Protein AF-A0AAE0JLK9-F1 (afdb_monomer_lite)

Structure (mmCIF, N/CA/C/O backbone):
data_AF-A0AAE0JLK9-F1
#
_entry.id   AF-A0AAE0JLK9-F1
#
loop_
_atom_site.group_PDB
_atom_site.id
_atom_site.type_symbol
_atom_site.label_atom_id
_atom_site.label_alt_id
_atom_site.label_comp_id
_atom_site.label_asym_id
_atom_site.label_entity_id
_atom_site.label_seq_id
_atom_site.pdbx_PDB_ins_code
_atom_site.Cartn_x
_atom_site.Cartn_y
_atom_site.Cartn_z
_atom_site.occupancy
_atom_site.B_iso_or_equiv
_atom_site.auth_seq_id
_atom_site.auth_comp_id
_atom_site.auth_asym_id
_atom_site.auth_atom_id
_atom_site.pdbx_PDB_model_num
ATOM 1 N N . MET A 1 1 ? -18.242 10.687 0.940 1.00 73.94 1 MET A N 1
ATOM 2 C CA . MET A 1 1 ? -18.166 10.367 2.383 1.00 73.94 1 MET A CA 1
ATOM 3 C C . MET A 1 1 ? -16.990 9.429 2.586 1.00 73.94 1 MET A C 1
ATOM 5 O O . MET A 1 1 ? -16.889 8.469 1.834 1.00 73.94 1 MET A O 1
ATOM 9 N N . VAL A 1 2 ? -16.085 9.718 3.522 1.00 86.19 2 VAL A N 1
ATOM 10 C CA . VAL A 1 2 ? -14.986 8.795 3.856 1.00 86.19 2 VAL A CA 1
ATOM 11 C C . VAL A 1 2 ? -15.561 7.643 4.681 1.00 86.19 2 VAL A C 1
ATOM 13 O O . VAL A 1 2 ? -16.310 7.888 5.624 1.00 86.19 2 VAL A O 1
ATOM 16 N N . ILE A 1 3 ? -15.240 6.398 4.325 1.00 96.50 3 ILE A N 1
ATOM 17 C CA . ILE A 1 3 ? -15.659 5.223 5.099 1.00 96.50 3 ILE A CA 1
ATOM 18 C C . ILE A 1 3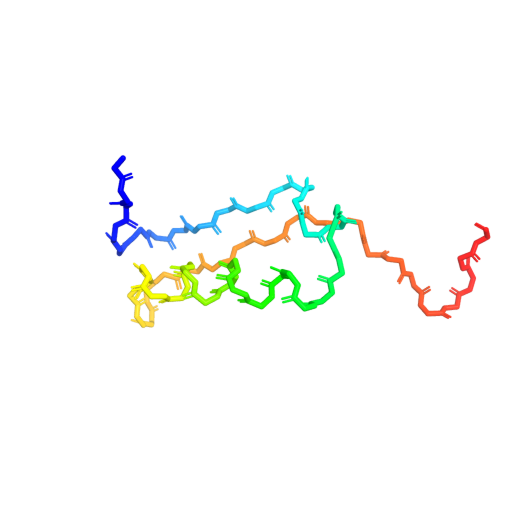 ? -14.573 4.898 6.121 1.00 96.50 3 ILE A C 1
ATOM 20 O O . ILE A 1 3 ? -13.448 4.581 5.741 1.00 96.50 3 ILE A O 1
ATOM 24 N N . ILE A 1 4 ? -14.917 4.954 7.407 1.00 97.62 4 ILE A N 1
ATOM 25 C CA . ILE A 1 4 ? -14.010 4.663 8.523 1.00 97.62 4 ILE A CA 1
ATOM 26 C C . ILE A 1 4 ? -14.276 3.253 9.057 1.00 97.62 4 ILE A C 1
ATOM 28 O O . ILE A 1 4 ? -15.424 2.864 9.262 1.00 97.62 4 ILE A O 1
ATOM 32 N N . GLY A 1 5 ? -13.214 2.486 9.303 1.00 98.00 5 GLY A N 1
ATOM 33 C CA . GLY A 1 5 ? -13.281 1.173 9.940 1.00 98.00 5 GLY A CA 1
ATOM 34 C C . GLY A 1 5 ? -13.850 0.060 9.060 1.00 98.00 5 GLY A C 1
ATOM 35 O O . GLY A 1 5 ? -14.311 -0.951 9.595 1.00 98.00 5 GLY A O 1
ATOM 36 N N . ALA A 1 6 ? -13.819 0.203 7.731 1.00 98.31 6 ALA A N 1
ATOM 37 C CA . ALA A 1 6 ? -14.243 -0.867 6.830 1.00 98.31 6 ALA A CA 1
ATOM 38 C C . ALA A 1 6 ? -13.395 -2.131 7.045 1.00 98.31 6 ALA A C 1
ATOM 40 O O . ALA A 1 6 ? -12.209 -2.057 7.379 1.00 98.31 6 ALA A O 1
ATOM 41 N N . ARG A 1 7 ? -13.986 -3.313 6.824 1.00 98.25 7 ARG A N 1
ATOM 42 C CA . ARG A 1 7 ? -13.246 -4.586 6.904 1.00 98.25 7 ARG A CA 1
ATOM 43 C C . ARG A 1 7 ? -12.137 -4.654 5.854 1.00 98.25 7 ARG A C 1
ATOM 45 O O . ARG A 1 7 ? -11.051 -5.146 6.148 1.00 98.25 7 ARG A O 1
ATOM 52 N N . ALA A 1 8 ? -12.411 -4.154 4.654 1.00 98.19 8 ALA A N 1
ATOM 53 C CA . ALA A 1 8 ? -11.471 -4.134 3.548 1.00 98.19 8 ALA A CA 1
ATOM 54 C C . ALA A 1 8 ? -11.520 -2.789 2.814 1.00 98.19 8 ALA A C 1
ATOM 56 O O . ALA A 1 8 ? -12.601 -2.258 2.565 1.00 98.19 8 ALA A O 1
ATOM 57 N N . TYR A 1 9 ? -10.342 -2.289 2.451 1.00 98.31 9 TYR A N 1
ATOM 58 C CA . TYR A 1 9 ? -10.133 -1.214 1.487 1.00 98.31 9 TYR A CA 1
ATOM 59 C C . TYR A 1 9 ? -9.449 -1.849 0.278 1.00 98.31 9 TYR A C 1
ATOM 61 O O . TYR A 1 9 ? -8.370 -2.417 0.426 1.00 98.31 9 TYR A O 1
ATOM 69 N N . TYR A 1 10 ? -10.099 -1.830 -0.883 1.00 97.94 10 TYR A N 1
ATOM 70 C CA . TYR A 1 10 ? -9.622 -2.520 -2.082 1.00 97.94 10 TYR A CA 1
ATOM 71 C C . TYR A 1 10 ? -9.196 -1.513 -3.147 1.00 97.94 10 TYR A C 1
ATOM 73 O O . TYR A 1 10 ? -9.950 -0.593 -3.457 1.00 97.94 10 TYR A O 1
ATOM 81 N N . MET A 1 11 ? -7.998 -1.703 -3.695 1.00 98.00 11 MET A N 1
ATOM 82 C CA . MET A 1 11 ? -7.472 -0.964 -4.839 1.00 98.00 11 MET A CA 1
ATOM 83 C C . MET A 1 11 ? -7.170 -1.952 -5.956 1.00 98.00 11 MET A C 1
ATOM 85 O O . MET A 1 11 ? -6.471 -2.942 -5.735 1.00 98.00 11 MET A O 1
ATOM 89 N N . HIS A 1 12 ? -7.691 -1.678 -7.144 1.00 97.75 12 HIS A N 1
ATOM 90 C CA . HIS A 1 12 ? -7.430 -2.469 -8.334 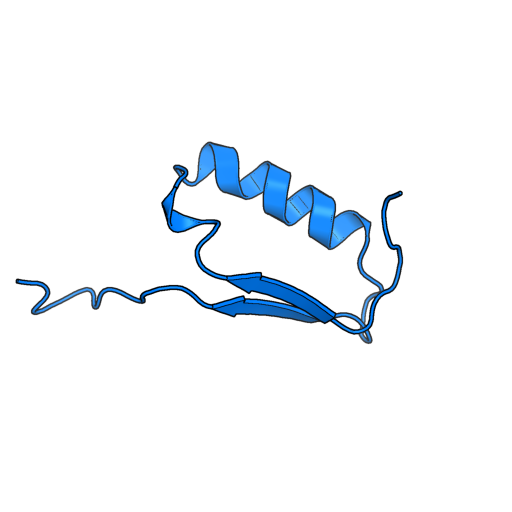1.00 97.75 12 HIS A CA 1
ATOM 91 C C . HIS A 1 12 ? -6.934 -1.546 -9.431 1.00 97.75 12 HIS A C 1
ATOM 93 O O . HIS A 1 12 ? -7.695 -0.673 -9.845 1.00 97.75 12 HIS A O 1
ATOM 99 N N . SER A 1 13 ? -5.689 -1.748 -9.869 1.00 96.81 13 SER A N 1
ATOM 100 C CA . SER A 1 13 ? -5.093 -0.950 -10.941 1.00 96.81 13 SER A CA 1
ATOM 101 C C . SER A 1 13 ? -5.137 0.554 -10.638 1.00 96.81 13 SER A C 1
ATOM 103 O O . SER A 1 13 ? -5.736 1.325 -11.376 1.00 96.81 13 SER A O 1
ATOM 105 N N . VAL A 1 14 ? -4.572 0.947 -9.492 1.00 96.69 14 VAL A N 1
ATOM 106 C CA . VAL A 1 14 ? -4.567 2.332 -8.991 1.00 96.69 14 VAL A CA 1
ATOM 107 C C . VAL A 1 14 ? -3.150 2.847 -8.772 1.00 96.69 14 VAL A C 1
ATOM 109 O O . VAL A 1 14 ? -2.840 3.972 -9.150 1.00 96.69 14 VAL A O 1
ATOM 112 N N . LEU A 1 15 ? -2.287 2.076 -8.106 1.00 96.94 15 LEU A N 1
ATOM 113 C CA . LEU A 1 15 ? -0.989 2.590 -7.656 1.00 96.94 15 LEU A CA 1
ATOM 114 C C . LEU A 1 15 ? 0.019 2.702 -8.804 1.00 96.94 15 LEU A C 1
ATOM 116 O O . LEU A 1 15 ? 0.916 3.532 -8.726 1.00 96.94 15 LEU A O 1
ATOM 120 N N . HIS A 1 16 ? -0.142 1.921 -9.876 1.00 95.19 16 HIS A N 1
ATOM 121 C CA . HIS A 1 16 ? 0.766 1.956 -11.028 1.00 95.19 16 HIS A CA 1
ATOM 122 C C . HIS A 1 16 ? 0.673 3.235 -11.872 1.00 95.19 16 HIS A C 1
ATOM 124 O O . HIS A 1 16 ? 1.576 3.505 -12.659 1.00 95.19 16 HIS A O 1
ATOM 130 N N . ASP A 1 17 ? -0.392 4.025 -11.714 1.00 96.12 17 ASP A N 1
ATOM 131 C CA . ASP A 1 17 ? -0.553 5.306 -12.414 1.00 96.12 17 ASP A CA 1
ATOM 132 C C . ASP A 1 17 ? 0.394 6.385 -11.870 1.00 96.12 17 ASP A C 1
ATOM 134 O O . ASP A 1 17 ? 0.579 7.439 -12.487 1.00 96.12 17 ASP A O 1
ATOM 138 N N . TRP A 1 18 ? 0.985 6.144 -10.696 1.00 96.56 18 TRP A N 1
ATOM 139 C CA . TRP A 1 18 ? 1.668 7.163 -9.919 1.00 96.56 18 TRP A CA 1
ATOM 140 C C . TRP A 1 18 ? 3.069 6.723 -9.476 1.00 96.56 18 TRP A C 1
ATOM 142 O O . TRP A 1 18 ? 3.288 5.559 -9.145 1.00 96.56 18 TRP A O 1
ATOM 152 N N . PRO A 1 19 ? 4.029 7.660 -9.380 1.00 96.62 19 PRO A N 1
ATOM 153 C CA . PRO A 1 19 ? 5.288 7.407 -8.688 1.00 96.62 19 PRO A CA 1
ATOM 154 C C . PRO A 1 19 ? 5.082 7.243 -7.174 1.00 96.62 19 PRO A C 1
ATOM 156 O O . PRO A 1 19 ? 4.138 7.787 -6.594 1.00 96.62 19 PRO A O 1
ATOM 159 N N . ASP A 1 20 ? 6.046 6.610 -6.502 1.00 96.44 20 ASP A N 1
ATOM 160 C CA . ASP A 1 20 ? 6.028 6.349 -5.052 1.00 96.44 20 ASP A CA 1
ATOM 161 C C . ASP A 1 20 ? 5.659 7.571 -4.202 1.00 96.44 20 ASP A C 1
ATOM 163 O O . ASP A 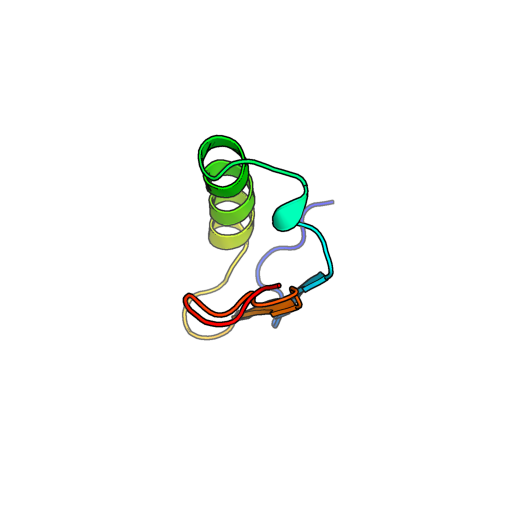1 20 ? 4.886 7.472 -3.247 1.00 96.44 20 ASP A O 1
ATOM 167 N N . LYS A 1 21 ? 6.173 8.754 -4.565 1.00 97.88 21 LYS A N 1
ATOM 168 C CA . LYS A 1 21 ? 5.927 10.006 -3.834 1.00 97.88 21 LYS A CA 1
ATOM 169 C C . LYS A 1 21 ? 4.436 10.350 -3.753 1.00 97.88 21 LYS A C 1
ATOM 171 O O . LYS A 1 21 ? 3.999 10.937 -2.767 1.00 97.88 21 LYS A O 1
ATOM 176 N N . GLN A 1 22 ? 3.668 10.007 -4.780 1.00 97.62 22 GLN A N 1
ATOM 177 C CA . GLN A 1 22 ? 2.227 10.216 -4.855 1.00 97.62 22 GLN A CA 1
ATOM 178 C C . GLN A 1 22 ? 1.453 9.036 -4.246 1.00 97.62 22 GLN A C 1
ATOM 180 O O . GLN A 1 22 ? 0.384 9.245 -3.676 1.00 97.62 22 GLN A O 1
ATOM 185 N N . CYS A 1 23 ? 2.006 7.822 -4.281 1.00 98.00 23 CYS A N 1
ATOM 186 C CA . CYS A 1 23 ? 1.419 6.651 -3.623 1.00 98.00 23 CYS A CA 1
ATOM 187 C C . CYS A 1 23 ? 1.403 6.775 -2.092 1.00 98.00 23 CYS A C 1
ATOM 189 O O . CYS A 1 23 ? 0.430 6.370 -1.456 1.00 98.00 23 CYS A O 1
ATOM 191 N N . ILE A 1 24 ? 2.436 7.374 -1.488 1.00 98.06 24 ILE A N 1
ATOM 192 C CA . ILE A 1 24 ? 2.527 7.568 -0.030 1.00 98.06 24 ILE A CA 1
ATOM 193 C C . ILE A 1 24 ? 1.273 8.250 0.554 1.00 98.06 24 ILE A C 1
ATOM 195 O O . ILE A 1 24 ? 0.618 7.626 1.390 1.00 98.06 24 ILE A O 1
ATOM 199 N N . PRO A 1 25 ? 0.862 9.460 0.122 1.00 98.12 25 PRO A N 1
ATOM 200 C CA . PRO A 1 25 ? -0.313 10.120 0.692 1.00 98.12 25 PRO A CA 1
ATOM 201 C C . PRO A 1 25 ? -1.625 9.362 0.428 1.00 98.12 25 PRO A C 1
ATOM 203 O O . PRO A 1 25 ? -2.544 9.418 1.245 1.00 98.12 25 PRO A O 1
ATOM 206 N N . ILE A 1 26 ? -1.733 8.610 -0.676 1.00 97.19 26 ILE A N 1
ATOM 207 C CA . ILE A 1 26 ? -2.891 7.737 -0.940 1.00 97.19 26 ILE A CA 1
ATOM 208 C C . ILE A 1 26 ? -2.983 6.652 0.141 1.00 97.19 26 ILE A C 1
ATOM 210 O O . ILE A 1 26 ? -4.037 6.459 0.756 1.00 97.19 26 ILE A O 1
ATOM 214 N N . LEU A 1 27 ? -1.869 5.972 0.409 1.00 98.06 27 LEU A N 1
ATOM 215 C CA . LEU A 1 27 ? -1.791 4.910 1.408 1.00 98.06 27 LEU A CA 1
ATOM 216 C C . LEU A 1 27 ? -1.951 5.447 2.839 1.00 98.06 27 LEU A C 1
ATOM 218 O O . LEU A 1 27 ? -2.597 4.794 3.661 1.00 98.06 27 LEU A O 1
ATOM 222 N N . GLU A 1 28 ? -1.436 6.643 3.141 1.00 98.31 28 GLU A N 1
ATOM 223 C CA . GLU A 1 28 ? -1.630 7.314 4.434 1.00 98.31 28 GLU A CA 1
ATOM 224 C C . GLU A 1 28 ? -3.104 7.630 4.705 1.00 98.31 28 GLU A C 1
ATOM 226 O O . GLU A 1 28 ? -3.596 7.363 5.804 1.00 98.31 28 GLU A O 1
ATOM 231 N N . ASN A 1 29 ? -3.835 8.116 3.699 1.00 97.56 29 ASN A N 1
ATOM 232 C CA . ASN A 1 29 ? -5.268 8.379 3.820 1.00 97.56 29 ASN A CA 1
ATOM 233 C C . ASN A 1 29 ? -6.068 7.097 4.090 1.00 97.56 29 ASN A C 1
ATOM 235 O O . ASN A 1 29 ? -6.964 7.090 4.937 1.00 97.56 29 ASN A O 1
ATOM 239 N N . VAL A 1 30 ? -5.728 5.990 3.420 1.00 97.81 30 VAL A N 1
ATOM 240 C CA . VAL A 1 30 ? -6.362 4.694 3.700 1.00 97.81 30 VAL A CA 1
ATOM 241 C C . VAL A 1 30 ? -6.017 4.213 5.102 1.00 97.81 30 VAL A C 1
ATOM 243 O O . VAL A 1 30 ? -6.918 3.845 5.853 1.00 97.81 30 VAL A O 1
ATOM 246 N N . LYS A 1 31 ? -4.746 4.289 5.505 1.00 97.94 31 LYS A N 1
ATOM 247 C CA . LYS A 1 31 ? -4.303 3.938 6.860 1.00 97.94 31 LYS A CA 1
ATOM 248 C C . LYS A 1 31 ? -5.056 4.731 7.931 1.00 97.94 31 LYS A C 1
ATOM 250 O O . LYS A 1 31 ? -5.460 4.140 8.928 1.00 97.94 31 LYS A O 1
ATOM 255 N N . ALA A 1 32 ? -5.281 6.030 7.725 1.00 98.19 32 ALA A N 1
ATOM 256 C CA . ALA A 1 32 ? -6.030 6.880 8.651 1.00 98.19 32 ALA A CA 1
ATOM 257 C C . ALA A 1 32 ? -7.501 6.453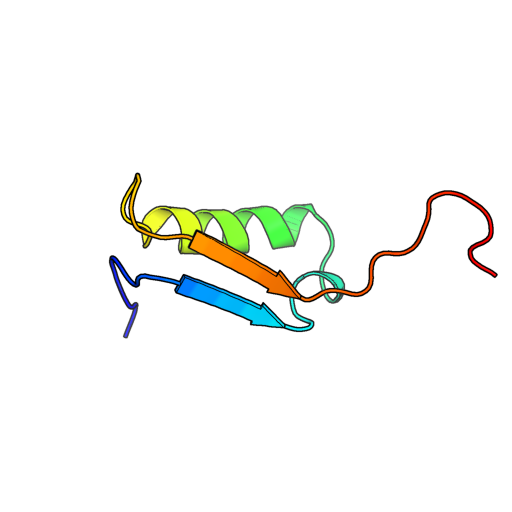 8.806 1.00 98.19 32 ALA A C 1
ATOM 259 O O . ALA A 1 32 ? -8.090 6.635 9.870 1.00 98.19 32 ALA A O 1
ATOM 260 N N . ALA A 1 33 ? -8.091 5.847 7.772 1.00 98.12 33 ALA A N 1
ATOM 261 C CA . ALA A 1 33 ? -9.452 5.325 7.816 1.00 98.12 33 ALA A CA 1
ATOM 262 C C . ALA A 1 33 ? -9.550 3.910 8.426 1.00 98.12 33 ALA A C 1
ATOM 264 O O . ALA A 1 33 ? -10.643 3.474 8.793 1.00 98.12 33 ALA A O 1
ATOM 265 N N . MET A 1 34 ? -8.441 3.177 8.546 1.00 98.44 34 MET A N 1
ATOM 266 C CA . MET A 1 34 ? -8.422 1.774 8.970 1.00 98.44 34 MET A CA 1
ATOM 267 C C . MET A 1 34 ? -8.527 1.586 10.491 1.00 98.44 34 MET A C 1
ATOM 269 O O . MET A 1 34 ? -7.964 2.337 11.283 1.00 98.44 34 MET A O 1
ATOM 273 N N . LYS A 1 35 ? -9.172 0.489 10.909 1.00 98.50 35 LYS A N 1
ATOM 274 C CA . LYS A 1 35 ? -9.159 -0.006 12.293 1.00 98.50 35 LYS A CA 1
ATOM 275 C C . LYS A 1 35 ? -8.045 -1.055 12.473 1.00 98.50 35 LYS A C 1
ATOM 277 O O . LYS A 1 35 ? -8.127 -2.110 11.831 1.00 98.50 35 LYS A O 1
ATOM 282 N N . PRO A 1 36 ? -7.053 -0.843 13.363 1.00 97.75 36 PRO A N 1
ATOM 283 C CA . PRO A 1 36 ? -6.001 -1.824 13.646 1.00 97.75 36 PRO A CA 1
ATOM 284 C C . PRO A 1 36 ? -6.555 -3.206 14.020 1.00 97.75 36 PRO A C 1
ATOM 286 O O . PRO A 1 36 ? -7.575 -3.320 14.699 1.00 97.75 36 PRO A O 1
ATOM 289 N N . GLY A 1 37 ? -5.908 -4.271 13.540 1.00 97.25 37 GLY A N 1
ATOM 290 C CA . GLY A 1 37 ? -6.324 -5.664 13.760 1.00 97.25 37 GLY A CA 1
ATOM 291 C C . GLY A 1 37 ? -7.528 -6.125 12.925 1.00 97.25 37 GLY A C 1
ATOM 292 O O . GLY A 1 37 ? -7.583 -7.294 12.547 1.00 97.25 37 GLY A O 1
ATOM 293 N N . TYR A 1 38 ? -8.438 -5.224 12.546 1.00 98.38 38 TYR A N 1
ATOM 294 C CA . TYR A 1 38 ? -9.669 -5.551 11.817 1.00 98.38 38 TYR A CA 1
ATOM 295 C C . TYR A 1 38 ? -9.581 -5.258 10.317 1.00 98.38 38 TYR A C 1
ATOM 297 O O . TYR A 1 38 ? -9.773 -6.158 9.501 1.00 98.38 38 TYR A O 1
ATOM 305 N N . SER A 1 39 ? -9.269 -4.015 9.953 1.00 98.69 39 SER A N 1
ATOM 306 C CA . SER A 1 39 ? -9.219 -3.586 8.558 1.00 98.69 39 SER A CA 1
ATOM 307 C C . SER A 1 39 ? -8.041 -4.226 7.821 1.00 98.69 39 SER A C 1
ATOM 309 O O . SER A 1 39 ? -6.986 -4.493 8.407 1.00 98.69 39 SER A O 1
ATOM 311 N N . ARG A 1 40 ? -8.208 -4.456 6.518 1.00 98.31 40 ARG A N 1
ATOM 312 C CA . ARG A 1 40 ? -7.140 -4.861 5.597 1.00 98.31 40 ARG A CA 1
ATOM 313 C C . ARG A 1 40 ? -7.156 -3.979 4.354 1.00 98.31 40 ARG A C 1
ATOM 315 O O . ARG A 1 40 ? -8.227 -3.644 3.856 1.00 98.31 40 ARG A O 1
ATOM 322 N N . LEU A 1 41 ? -5.973 -3.618 3.871 1.00 98.12 41 LEU A N 1
ATOM 323 C CA . LEU A 1 41 ? -5.796 -3.041 2.545 1.00 98.12 41 LEU A CA 1
ATOM 324 C C . LEU A 1 41 ? -5.473 -4.183 1.579 1.00 98.12 41 LEU A C 1
ATOM 326 O O . LEU A 1 41 ? -4.579 -4.981 1.851 1.00 98.12 41 LEU A O 1
ATOM 330 N N . LEU A 1 42 ? -6.235 -4.280 0.498 1.00 98.31 42 LEU A N 1
ATOM 331 C CA . LEU A 1 42 ? -6.087 -5.284 -0.547 1.00 98.31 42 LEU A CA 1
ATOM 332 C C . LEU A 1 42 ? -5.677 -4.561 -1.830 1.00 98.31 42 LEU A C 1
ATOM 334 O O . LEU A 1 42 ? -6.406 -3.686 -2.296 1.00 98.31 42 LEU A O 1
ATOM 338 N N . ILE A 1 43 ? -4.518 -4.917 -2.374 1.00 97.88 43 ILE A N 1
ATOM 339 C CA . ILE A 1 43 ? -3.951 -4.304 -3.576 1.00 97.88 43 ILE A CA 1
ATOM 340 C C . ILE A 1 43 ? -3.922 -5.374 -4.665 1.00 97.88 43 ILE A C 1
ATOM 342 O O . ILE A 1 43 ? -3.324 -6.431 -4.472 1.00 97.88 43 ILE A O 1
ATOM 346 N N . ASN A 1 44 ? -4.594 -5.108 -5.780 1.00 97.88 44 ASN A N 1
ATOM 347 C CA . ASN A 1 44 ? -4.578 -5.945 -6.972 1.00 97.88 44 ASN A CA 1
ATOM 348 C C . ASN A 1 44 ? -3.901 -5.173 -8.106 1.00 97.88 44 ASN A C 1
ATOM 350 O O . ASN A 1 44 ? -4.524 -4.321 -8.747 1.00 97.88 44 ASN A O 1
ATOM 354 N N . GLU A 1 45 ? -2.622 -5.481 -8.297 1.00 95.62 45 GLU A N 1
ATOM 355 C CA . GLU A 1 45 ? -1.732 -4.850 -9.262 1.00 95.62 45 GLU A CA 1
ATOM 356 C C . GLU A 1 45 ? -0.967 -5.898 -10.062 1.00 95.62 45 GLU A C 1
ATOM 358 O O . GLU A 1 45 ? -0.769 -7.032 -9.616 1.00 95.62 45 GLU A O 1
ATOM 363 N N . ASN A 1 46 ? -0.488 -5.480 -11.231 1.00 93.19 46 ASN A N 1
ATOM 364 C CA . ASN A 1 46 ? 0.468 -6.267 -11.991 1.00 93.19 46 ASN A CA 1
ATOM 365 C C . 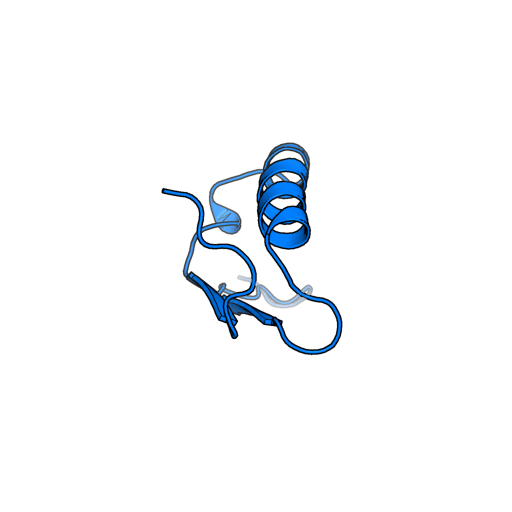ASN A 1 46 ? 1.819 -6.230 -11.273 1.00 93.19 46 ASN A C 1
ATOM 367 O O . ASN A 1 46 ? 2.426 -5.171 -11.129 1.00 93.19 46 ASN A O 1
ATOM 371 N N . ILE A 1 47 ? 2.293 -7.394 -10.839 1.00 90.81 47 ILE A N 1
ATOM 372 C CA . ILE A 1 47 ? 3.624 -7.536 -10.254 1.00 90.81 47 ILE A CA 1
ATOM 373 C C . ILE A 1 47 ? 4.588 -7.906 -11.372 1.00 90.81 47 ILE A C 1
ATOM 375 O O . ILE A 1 47 ? 4.506 -8.998 -11.935 1.00 90.81 47 ILE A O 1
ATOM 379 N N . ILE A 1 48 ? 5.485 -6.980 -11.700 1.00 90.44 48 ILE A N 1
ATOM 380 C CA . ILE A 1 48 ? 6.548 -7.210 -12.675 1.00 90.44 48 ILE A CA 1
ATOM 381 C C . ILE A 1 48 ? 7.727 -7.855 -11.932 1.00 90.44 48 IL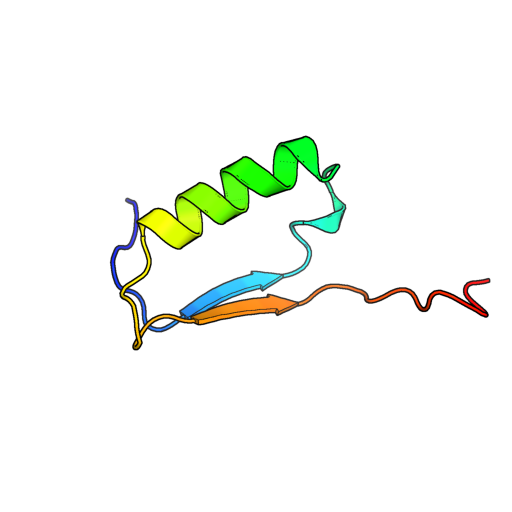E A C 1
ATOM 383 O O . ILE A 1 48 ? 8.193 -7.276 -10.951 1.00 90.44 48 ILE A O 1
ATOM 387 N N . PRO A 1 49 ? 8.198 -9.045 -12.341 1.00 89.56 49 PRO A N 1
ATOM 388 C CA . PRO A 1 49 ? 9.364 -9.670 -11.726 1.00 89.56 49 PRO A CA 1
ATOM 389 C C . PRO A 1 49 ? 10.641 -8.851 -11.952 1.00 89.56 49 PRO A C 1
ATOM 391 O O . PRO A 1 49 ? 10.827 -8.281 -13.025 1.00 89.56 49 PRO A O 1
ATOM 394 N N . ASP A 1 50 ? 11.569 -8.891 -10.992 1.00 88.25 50 ASP A N 1
ATOM 395 C CA . ASP A 1 50 ? 12.871 -8.205 -11.096 1.00 88.25 50 ASP A CA 1
ATOM 396 C C . ASP A 1 50 ? 13.753 -8.737 -12.245 1.00 88.25 50 ASP A C 1
ATOM 398 O O . ASP A 1 50 ? 14.706 -8.083 -12.667 1.00 88.25 50 ASP A O 1
ATOM 402 N N . VAL A 1 51 ? 13.456 -9.940 -12.753 1.00 89.12 51 VAL A N 1
ATOM 403 C CA . VAL A 1 51 ? 14.187 -10.603 -13.841 1.00 89.12 51 VAL A CA 1
ATOM 404 C C . VAL A 1 51 ? 13.225 -11.201 -14.867 1.00 89.12 51 VAL A C 1
ATOM 406 O O . VAL A 1 51 ? 12.181 -11.743 -14.511 1.00 89.12 51 VAL A O 1
ATOM 409 N N . GLY A 1 52 ? 13.595 -11.154 -16.150 1.00 78.25 52 GLY A N 1
ATOM 410 C CA . GLY A 1 52 ? 12.808 -11.769 -17.229 1.00 78.25 52 GLY A CA 1
ATOM 411 C C . GLY A 1 52 ? 11.527 -11.016 -17.606 1.00 78.25 52 GLY A C 1
ATOM 412 O O . GLY A 1 52 ? 10.679 -11.579 -18.296 1.00 78.25 52 GLY A O 1
ATOM 413 N N . ALA A 1 53 ? 11.382 -9.763 -17.171 1.00 74.62 53 ALA A N 1
ATOM 414 C CA . ALA A 1 53 ? 10.401 -8.841 -17.728 1.00 74.62 53 ALA A CA 1
ATOM 415 C C . ALA A 1 53 ? 10.903 -8.381 -19.109 1.00 74.62 53 ALA A C 1
ATOM 417 O O . ALA A 1 53 ? 11.929 -7.706 -19.195 1.00 74.62 53 ALA A O 1
ATOM 418 N N . ASN A 1 54 ? 10.235 -8.842 -20.171 1.00 59.34 54 ASN A N 1
ATOM 419 C CA . ASN A 1 54 ? 10.558 -8.518 -21.568 1.00 59.34 54 ASN A CA 1
ATOM 420 C C . ASN A 1 54 ? 9.960 -7.180 -22.000 1.00 59.34 54 ASN A C 1
ATOM 422 O O . ASN A 1 54 ? 8.814 -6.900 -21.580 1.00 59.34 54 ASN A O 1
#

Organism: NCBI:txid94610

pLDDT: mean 94.67, std 7.4, range [59.34, 98.69]

Foldseek 3Di:
DQAAADQEDEDAPDPVVDDPVVVVVVVVSVVVRHDPPRYDYHYHDDDDDPPDRD

InterPro domains:
  IPR001077 O-methyltransferase, C-terminal domain [PF00891] (5-48)
  IPR016461 O-methyltransferase-like [PS51683] (1-54)
  IPR029063 S-adenosyl-L-methionine-dependent methyltransferase superfamily [G3DSA:3.40.50.150] (2-54)
  IPR029063 S-adenosyl-L-methionine-dependent methyltransferase superfamily [SSF53335] (6-51)

Radius of gyration: 13.39 Å; chains: 1; bounding box: 32×22×35 Å

Secondary structure (DSSP, 8-state):
-PPPS-SEEEEES-GGGS-HHHHHHHHHHHHHHPPTTT-EEEEE-----SS---

Sequence (54 aa):
MVIIGARAYYMHSVLHDWPDKQCIPILENVKAAMKPGYSRLLINENIIPDVGAN